Protein AF-A0A9P9Y175-F1 (afdb_monomer_lite)

Sequence (78 aa):
MYSIAGSSTVRVKEGFEDELHVHELSTGDFICIPAWTEHQVCNDSDQQDAVWLVVQHGSHPVGAELADWGGAVTTTHD

Foldseek 3Di:
DAWQAAKKKKWWDADLPGDIDIDIDHHGDDDDDDPPIDMDIDRPDPPDDTDDDDDDDDPDDWDFDAPDRSHDTPDTDD

Secondary structure (DSSP, 8-state):
-EEEES-EEEEEE-STTS--EEEEE-TT-B----TT-EEEEE---SSS--EEE----SSS--EEEESSTT--EEEEE-

Structure (mmCIF, N/CA/C/O backbone):
data_AF-A0A9P9Y175-F1
#
_entry.id   AF-A0A9P9Y175-F1
#
loop_
_atom_site.group_PDB
_atom_site.id
_atom_site.type_symbol
_atom_site.label_atom_id
_atom_site.label_alt_id
_atom_site.label_comp_id
_atom_site.label_asym_id
_atom_site.label_entity_id
_atom_site.label_seq_id
_atom_site.pdbx_PDB_ins_code
_atom_site.Cartn_x
_atom_site.Cartn_y
_atom_site.Cartn_z
_atom_site.occupancy
_atom_site.B_iso_or_equiv
_atom_site.auth_seq_id
_atom_site.auth_comp_id
_atom_site.auth_asym_id
_atom_site.auth_atom_id
_atom_site.pdbx_PDB_model_num
ATOM 1 N N . MET A 1 1 ? -2.734 -8.424 0.446 1.00 94.44 1 MET A N 1
ATOM 2 C CA . MET A 1 1 ? -2.632 -7.849 1.801 1.00 94.44 1 MET A CA 1
ATOM 3 C C . MET A 1 1 ? -3.997 -7.935 2.462 1.00 94.44 1 MET A C 1
ATOM 5 O O . MET A 1 1 ? -4.993 -7.750 1.774 1.00 94.44 1 MET A O 1
ATOM 9 N N . TYR A 1 2 ? -4.040 -8.249 3.755 1.00 97.00 2 TYR A N 1
ATOM 10 C CA . TYR A 1 2 ? -5.272 -8.312 4.544 1.00 97.00 2 TYR A CA 1
ATOM 11 C C . TYR A 1 2 ? -5.181 -7.364 5.743 1.00 97.00 2 TYR A C 1
ATOM 13 O O . TYR A 1 2 ? -4.163 -7.364 6.441 1.00 97.00 2 TYR A O 1
ATOM 21 N N . SER A 1 3 ? -6.223 -6.568 5.973 1.00 96.81 3 SER A N 1
ATOM 22 C CA . SER A 1 3 ? -6.292 -5.618 7.086 1.00 96.81 3 SER A CA 1
ATOM 23 C C . SER A 1 3 ? -6.762 -6.314 8.367 1.00 96.81 3 SER A C 1
ATOM 25 O O . SER A 1 3 ? -7.877 -6.835 8.431 1.00 96.81 3 SER A O 1
ATOM 27 N N . ILE A 1 4 ? -5.903 -6.349 9.388 1.00 97.62 4 ILE A N 1
ATOM 28 C CA . ILE A 1 4 ? -6.163 -7.025 10.669 1.00 97.62 4 ILE A CA 1
ATOM 29 C C . ILE A 1 4 ? -6.807 -6.073 11.678 1.00 97.62 4 ILE A C 1
ATOM 31 O O . ILE A 1 4 ? -7.689 -6.491 12.425 1.00 97.62 4 ILE A O 1
ATOM 35 N N . ALA A 1 5 ? -6.347 -4.823 11.733 1.00 96.00 5 ALA A N 1
ATOM 36 C CA . ALA A 1 5 ? -6.836 -3.820 12.671 1.00 96.00 5 ALA A CA 1
ATOM 37 C C . ALA A 1 5 ? -6.574 -2.403 12.152 1.00 96.00 5 ALA A C 1
ATOM 39 O O . ALA A 1 5 ? -5.647 -2.184 11.371 1.00 96.00 5 ALA A O 1
ATOM 40 N N . GLY A 1 6 ? -7.366 -1.448 12.639 1.00 93.88 6 GLY A N 1
ATOM 41 C CA . GLY A 1 6 ? -7.253 -0.040 12.275 1.00 93.88 6 GLY A CA 1
ATOM 42 C C . GLY A 1 6 ? -7.868 0.287 10.911 1.00 93.88 6 GLY A C 1
ATOM 43 O O . GLY A 1 6 ? -8.647 -0.493 10.350 1.00 93.88 6 GLY A O 1
ATOM 44 N N . SER A 1 7 ? -7.515 1.469 10.409 1.00 93.94 7 SER A N 1
ATOM 45 C CA . SER A 1 7 ? -7.925 2.001 9.108 1.00 93.94 7 SER A CA 1
ATOM 46 C C . SER A 1 7 ? -6.682 2.457 8.362 1.00 93.94 7 SER A C 1
ATOM 48 O O . SER A 1 7 ? -5.747 2.974 8.972 1.00 93.94 7 SER A O 1
ATOM 50 N N . SER A 1 8 ? -6.662 2.261 7.052 1.00 95.88 8 SER A N 1
ATOM 51 C CA . SER A 1 8 ? -5.508 2.613 6.232 1.00 95.88 8 SER A CA 1
ATOM 52 C C . SER A 1 8 ? -5.918 2.954 4.816 1.00 95.88 8 SER A C 1
ATOM 54 O O . SER A 1 8 ? -6.897 2.408 4.318 1.00 95.88 8 SER A O 1
ATOM 56 N N . THR A 1 9 ? -5.095 3.747 4.149 1.00 97.12 9 THR A N 1
ATOM 57 C CA . THR A 1 9 ? -5.254 4.063 2.733 1.00 97.12 9 THR A CA 1
ATOM 58 C C . THR A 1 9 ? -4.173 3.353 1.936 1.00 97.12 9 THR A C 1
ATOM 60 O O . THR A 1 9 ? -2.993 3.420 2.288 1.00 97.12 9 THR A O 1
ATOM 63 N N . VAL A 1 10 ? -4.548 2.699 0.839 1.00 96.88 10 VAL A N 1
ATOM 64 C CA . VAL A 1 10 ? -3.606 2.181 -0.156 1.00 96.88 10 VAL A CA 1
ATOM 65 C C . VAL A 1 10 ? -3.677 3.045 -1.399 1.00 96.88 10 VAL A C 1
ATOM 67 O O . VAL A 1 10 ? -4.731 3.183 -2.018 1.00 96.88 10 VAL A O 1
ATOM 70 N N . ARG A 1 11 ? -2.536 3.619 -1.767 1.00 96.50 11 ARG A N 1
ATOM 71 C CA . ARG A 1 11 ? -2.348 4.363 -3.009 1.00 96.50 11 ARG A CA 1
ATOM 72 C C . ARG A 1 11 ? -1.626 3.460 -3.997 1.00 96.50 11 ARG A C 1
ATOM 74 O O . ARG A 1 11 ? -0.643 2.829 -3.611 1.00 96.50 11 ARG A O 1
ATOM 81 N N . VAL A 1 12 ? -2.120 3.363 -5.226 1.00 95.81 12 VAL A N 1
ATOM 82 C CA . VAL A 1 12 ? -1.614 2.443 -6.253 1.00 95.81 12 VAL A CA 1
ATOM 83 C C . VAL A 1 12 ? -1.465 3.186 -7.571 1.00 95.81 12 VAL A C 1
ATOM 85 O O . VAL A 1 12 ? -2.373 3.913 -7.977 1.00 95.81 12 VAL A O 1
ATOM 88 N N . LYS A 1 13 ? -0.333 2.978 -8.242 1.00 94.31 13 LYS A N 1
ATOM 89 C CA . LYS A 1 13 ? -0.091 3.459 -9.600 1.00 94.31 13 LYS A CA 1
ATOM 90 C C . LYS A 1 13 ? 0.368 2.281 -10.459 1.00 94.31 13 LYS A C 1
ATOM 92 O O . LYS A 1 13 ? 1.466 1.759 -10.279 1.00 94.31 13 LYS A O 1
ATOM 97 N N . GLU A 1 14 ? -0.514 1.810 -11.337 1.00 85.19 14 GLU A N 1
ATOM 98 C CA . GLU A 1 14 ? -0.302 0.570 -12.102 1.00 85.19 14 GLU A CA 1
ATOM 99 C C . GLU A 1 14 ? 0.672 0.748 -13.277 1.00 85.19 14 GLU A C 1
ATOM 101 O O . GLU A 1 14 ? 1.358 -0.203 -13.658 1.00 85.19 14 GLU A O 1
ATOM 106 N N . GLY A 1 15 ? 0.808 1.974 -13.782 1.00 83.00 15 GLY A N 1
ATOM 107 C CA . GLY A 1 15 ? 1.703 2.337 -14.874 1.00 83.00 15 GLY A CA 1
ATOM 108 C C . GLY A 1 15 ? 2.250 3.756 -14.738 1.00 83.00 15 GLY A C 1
ATOM 109 O O . GLY A 1 15 ? 1.739 4.585 -13.991 1.00 83.00 15 GLY A O 1
ATOM 110 N N . PHE A 1 16 ? 3.321 4.063 -15.473 1.00 75.06 16 PHE A N 1
ATOM 111 C CA . PHE A 1 16 ? 4.050 5.329 -15.316 1.00 75.06 16 PHE A CA 1
ATOM 112 C C . PHE A 1 16 ? 3.201 6.575 -15.628 1.00 75.06 16 PHE A C 1
ATOM 114 O O . PHE A 1 16 ? 3.358 7.613 -14.981 1.00 75.06 16 PHE A O 1
ATOM 121 N N . GLU A 1 17 ? 2.290 6.460 -16.593 1.00 81.88 17 GLU A N 1
ATOM 122 C CA . GLU A 1 17 ? 1.385 7.535 -17.027 1.00 81.88 17 GLU A CA 1
ATOM 123 C C . GLU A 1 17 ? -0.009 7.443 -16.391 1.00 81.88 17 GLU A C 1
ATOM 125 O O . GLU A 1 17 ? -0.837 8.323 -16.618 1.00 81.88 17 GLU A O 1
ATOM 130 N N . ASP A 1 18 ? -0.264 6.408 -15.587 1.00 85.94 18 ASP A N 1
ATOM 131 C CA . ASP A 1 18 ? -1.583 6.174 -15.009 1.00 85.94 18 ASP A CA 1
ATOM 132 C C . ASP A 1 18 ? -1.874 7.127 -13.846 1.00 85.94 18 ASP A C 1
ATOM 134 O O . ASP A 1 18 ? -0.976 7.667 -13.189 1.00 85.94 18 ASP A O 1
ATOM 138 N N . GLU A 1 19 ? -3.162 7.327 -13.579 1.00 90.25 19 GLU A N 1
ATOM 139 C CA . GLU A 1 19 ? -3.610 8.092 -12.423 1.00 90.25 19 GLU A CA 1
ATOM 140 C C . GLU A 1 19 ? -3.344 7.331 -11.119 1.00 90.25 19 GLU A C 1
ATOM 142 O O . GLU A 1 19 ? -3.332 6.100 -11.062 1.00 90.25 19 GLU A O 1
ATOM 147 N N . LEU A 1 20 ? -3.135 8.087 -10.040 1.00 93.88 20 LEU A N 1
ATOM 148 C CA . LEU A 1 20 ? -2.991 7.512 -8.712 1.00 93.88 20 LEU A CA 1
ATOM 149 C C . LEU A 1 20 ? -4.366 7.089 -8.187 1.00 93.88 20 LEU A C 1
ATOM 151 O O . LEU A 1 20 ? -5.225 7.933 -7.921 1.00 93.88 20 LEU A O 1
ATOM 155 N N . HIS A 1 21 ? -4.556 5.791 -7.982 1.00 93.88 21 HIS A N 1
ATOM 156 C CA . HIS A 1 21 ? -5.768 5.250 -7.383 1.00 93.88 21 HIS A CA 1
ATOM 157 C C . HIS A 1 21 ? -5.633 5.169 -5.867 1.00 93.88 21 HIS A C 1
ATOM 159 O O . HIS A 1 21 ? -4.590 4.784 -5.341 1.00 93.88 21 HIS A O 1
ATOM 165 N N . VAL A 1 22 ? -6.698 5.543 -5.159 1.00 95.75 22 VAL A N 1
ATOM 166 C CA . VAL A 1 22 ? -6.742 5.586 -3.695 1.00 95.75 22 VAL A CA 1
ATOM 167 C C . VAL A 1 22 ? -7.847 4.656 -3.208 1.00 95.75 22 VAL A C 1
ATOM 169 O O . VAL A 1 22 ? -9.000 4.784 -3.623 1.00 95.75 22 VAL A O 1
ATOM 172 N N . HIS A 1 23 ? -7.489 3.725 -2.330 1.00 96.06 23 HIS A N 1
ATOM 173 C CA . HIS A 1 23 ? -8.386 2.728 -1.760 1.00 96.06 23 HIS A CA 1
ATOM 174 C C . HIS A 1 23 ? -8.358 2.800 -0.236 1.00 96.06 23 HIS A C 1
ATOM 176 O O . HIS A 1 23 ? -7.308 2.622 0.378 1.00 96.06 23 HIS A O 1
ATOM 182 N N . GLU A 1 24 ? -9.520 3.005 0.372 1.00 96.31 24 GLU A N 1
ATOM 183 C CA . GLU A 1 24 ? -9.691 2.892 1.819 1.00 96.31 24 GLU A CA 1
ATOM 184 C C . GLU A 1 24 ? -9.770 1.415 2.216 1.00 96.31 24 GLU A C 1
ATOM 186 O O . GLU A 1 24 ? -10.474 0.631 1.575 1.00 96.31 24 GLU A O 1
ATOM 191 N N . LEU A 1 25 ? -9.075 1.040 3.287 1.00 95.56 25 LEU A N 1
ATOM 192 C CA . LEU A 1 25 ? -9.126 -0.288 3.886 1.00 95.56 25 LEU A CA 1
ATOM 193 C C . LEU A 1 25 ? -9.547 -0.192 5.349 1.00 95.56 25 LEU A C 1
ATOM 195 O O . LEU A 1 25 ? -8.937 0.509 6.161 1.00 95.56 25 LEU A O 1
ATOM 199 N N . SER A 1 26 ? -10.555 -0.980 5.691 1.00 95.00 26 SER A N 1
ATOM 200 C CA . SER A 1 26 ? -11.012 -1.248 7.046 1.00 95.00 26 SER A CA 1
ATOM 201 C C . SER A 1 26 ? -10.632 -2.661 7.478 1.00 95.00 26 SER A C 1
ATOM 203 O O . SER A 1 26 ? -10.213 -3.502 6.683 1.00 95.00 26 SER A O 1
ATOM 205 N N . THR A 1 27 ? -10.760 -2.930 8.776 1.00 96.44 27 THR A N 1
ATOM 206 C CA . THR A 1 27 ? -10.534 -4.268 9.339 1.00 96.44 27 THR A CA 1
ATOM 207 C C . THR A 1 27 ? -11.378 -5.317 8.609 1.00 96.44 27 THR A C 1
ATOM 209 O O . THR A 1 27 ? -12.599 -5.188 8.538 1.00 96.44 27 THR A O 1
ATOM 212 N N . GLY A 1 28 ? -10.732 -6.370 8.107 1.00 97.31 28 GLY A N 1
ATOM 213 C CA . GLY A 1 28 ? -11.377 -7.429 7.329 1.00 97.31 28 GLY A CA 1
ATOM 214 C C . GLY A 1 28 ? -11.237 -7.296 5.813 1.00 97.31 28 GLY A C 1
ATOM 215 O O . GLY A 1 28 ? -11.502 -8.267 5.103 1.00 97.31 28 GLY A O 1
ATOM 216 N N . ASP A 1 29 ? -10.784 -6.147 5.308 1.00 97.50 29 ASP A N 1
ATOM 217 C CA . ASP A 1 29 ? -10.619 -5.949 3.871 1.00 97.50 29 ASP A CA 1
ATOM 218 C C . ASP A 1 29 ? -9.384 -6.666 3.320 1.00 97.50 29 ASP A C 1
ATOM 220 O O . ASP A 1 29 ? -8.355 -6.840 3.987 1.00 97.50 29 ASP A O 1
ATOM 224 N N . PHE A 1 30 ? -9.486 -7.056 2.051 1.00 96.06 30 PHE A N 1
ATOM 225 C CA . PHE A 1 30 ? -8.411 -7.673 1.290 1.00 96.06 30 PHE A CA 1
ATOM 226 C C . PHE A 1 30 ? -8.136 -6.880 0.014 1.00 96.06 30 PHE A C 1
ATOM 228 O O . PHE A 1 30 ? -9.053 -6.570 -0.742 1.00 96.06 30 PHE A O 1
ATOM 235 N N . ILE A 1 31 ? -6.854 -6.637 -0.261 1.00 94.38 31 ILE A N 1
ATOM 236 C CA . ILE A 1 31 ? -6.384 -6.054 -1.519 1.00 94.38 31 ILE A CA 1
ATOM 237 C C . ILE A 1 31 ? -5.288 -6.922 -2.138 1.00 94.38 31 ILE A C 1
ATOM 239 O O . ILE A 1 31 ? -4.413 -7.446 -1.440 1.00 94.38 31 ILE A O 1
ATOM 243 N N . CYS A 1 32 ? -5.315 -7.068 -3.460 1.00 93.00 32 CYS A N 1
ATOM 244 C CA . CYS A 1 32 ? -4.229 -7.663 -4.229 1.00 93.00 32 CYS A CA 1
ATOM 245 C C . CYS A 1 32 ? -3.495 -6.551 -4.974 1.00 93.00 32 CYS A C 1
ATOM 247 O O . CYS A 1 32 ? -4.127 -5.783 -5.690 1.00 93.00 32 CYS A O 1
ATOM 249 N N . ILE A 1 33 ? -2.179 -6.474 -4.786 1.00 91.81 33 ILE A N 1
ATOM 250 C CA . ILE A 1 33 ? -1.316 -5.553 -5.521 1.00 91.81 33 ILE A CA 1
ATOM 251 C C . ILE A 1 33 ? -0.523 -6.407 -6.515 1.00 91.81 33 ILE A C 1
ATOM 253 O O . ILE A 1 33 ? 0.147 -7.349 -6.070 1.00 91.81 33 ILE A O 1
ATOM 257 N N . PRO A 1 34 ? -0.633 -6.155 -7.831 1.00 89.56 34 PRO A N 1
ATOM 258 C CA . PRO A 1 34 ? 0.116 -6.908 -8.827 1.00 89.56 34 PRO A CA 1
ATOM 259 C C . PRO A 1 34 ? 1.635 -6.751 -8.667 1.00 89.56 34 PRO A C 1
ATOM 261 O O . PRO A 1 34 ? 2.141 -5.840 -8.009 1.00 89.56 34 PRO A O 1
ATOM 264 N N . ALA A 1 35 ? 2.383 -7.679 -9.263 1.00 88.56 35 ALA A N 1
ATOM 265 C CA . ALA A 1 35 ? 3.839 -7.616 -9.248 1.00 88.56 35 ALA A CA 1
ATOM 266 C C . ALA A 1 35 ? 4.335 -6.341 -9.947 1.00 88.56 35 ALA A C 1
ATOM 268 O O . ALA A 1 35 ? 3.811 -5.972 -10.995 1.00 88.56 35 ALA A O 1
ATOM 269 N N . TRP A 1 36 ? 5.377 -5.722 -9.383 1.00 88.31 36 TRP A N 1
ATOM 270 C CA . TRP A 1 36 ? 5.995 -4.486 -9.889 1.00 88.31 36 TRP A CA 1
ATOM 271 C C . TRP A 1 36 ? 5.073 -3.262 -9.945 1.00 88.31 36 TRP A C 1
ATOM 273 O O . TRP A 1 36 ? 5.414 -2.266 -10.575 1.00 88.31 36 TRP A O 1
ATOM 283 N N . THR A 1 37 ? 3.936 -3.304 -9.251 1.00 92.31 37 THR A N 1
ATOM 284 C CA . THR A 1 37 ? 3.058 -2.147 -9.099 1.00 92.31 37 THR A CA 1
ATOM 285 C C . THR A 1 37 ? 3.567 -1.230 -7.990 1.00 92.31 37 THR A C 1
ATOM 287 O O . THR A 1 37 ? 3.745 -1.663 -6.844 1.00 92.31 37 THR A O 1
ATOM 290 N N . GLU A 1 38 ? 3.767 0.049 -8.315 1.00 95.69 38 GLU A N 1
ATOM 291 C CA . GLU A 1 38 ? 4.074 1.070 -7.318 1.00 95.69 38 GLU A CA 1
ATOM 292 C C . GLU A 1 38 ? 2.881 1.214 -6.372 1.00 95.69 38 GLU A C 1
ATOM 294 O O . GLU A 1 38 ? 1.732 1.371 -6.798 1.00 95.69 38 GLU A O 1
ATOM 299 N N . HIS A 1 39 ? 3.144 1.158 -5.071 1.00 95.44 39 HIS A N 1
ATOM 300 C CA . HIS A 1 39 ? 2.103 1.306 -4.070 1.00 95.44 39 HIS A CA 1
ATOM 301 C C . HIS A 1 39 ? 2.651 1.893 -2.775 1.00 95.44 39 HIS A C 1
ATOM 303 O O . HIS A 1 39 ? 3.823 1.740 -2.434 1.00 95.44 39 HIS A O 1
ATOM 309 N N . GLN A 1 40 ? 1.761 2.527 -2.024 1.00 96.12 40 GLN A N 1
ATOM 310 C CA . GLN A 1 40 ? 2.030 3.038 -0.694 1.00 96.12 40 GLN A CA 1
ATOM 311 C C . GLN A 1 40 ? 0.852 2.681 0.203 1.00 96.12 40 GLN A C 1
ATOM 313 O O . GLN A 1 40 ? -0.299 2.915 -0.159 1.00 96.12 40 GLN A O 1
ATOM 318 N N . VAL A 1 41 ? 1.145 2.129 1.379 1.00 95.62 41 VAL A N 1
ATOM 319 C CA . VAL A 1 41 ? 0.142 1.865 2.413 1.00 95.62 41 VAL A CA 1
ATOM 320 C C . VAL A 1 41 ? 0.385 2.824 3.565 1.00 95.62 41 VAL A C 1
ATOM 322 O O . VAL A 1 41 ? 1.484 2.865 4.116 1.00 95.62 41 VAL A O 1
ATOM 325 N N . CYS A 1 42 ? -0.631 3.604 3.914 1.00 95.94 42 CYS A N 1
ATOM 326 C CA . CYS A 1 42 ? -0.546 4.618 4.954 1.00 95.94 42 CYS A CA 1
ATOM 327 C C . CYS A 1 42 ? -1.534 4.322 6.075 1.00 95.94 42 CYS A C 1
ATOM 329 O O . CYS A 1 42 ? -2.713 4.071 5.829 1.00 95.94 42 CYS A O 1
ATOM 331 N N . ASN A 1 43 ? -1.047 4.392 7.314 1.00 95.81 43 ASN A N 1
ATOM 332 C CA . ASN A 1 43 ? -1.913 4.623 8.459 1.00 95.81 43 ASN A CA 1
ATOM 333 C C . ASN A 1 43 ? -2.141 6.134 8.566 1.00 95.81 43 ASN A C 1
ATOM 335 O O . ASN A 1 43 ? -1.233 6.854 8.972 1.00 95.81 43 ASN A O 1
ATOM 339 N N . ASP A 1 44 ? -3.326 6.601 8.181 1.00 87.62 44 ASP A N 1
ATOM 340 C CA . ASP A 1 44 ? -3.682 8.024 8.241 1.00 87.62 44 ASP A CA 1
ATOM 341 C C . ASP A 1 44 ? -4.318 8.410 9.599 1.00 87.62 44 ASP A C 1
ATOM 343 O O . ASP A 1 44 ? -4.800 9.530 9.770 1.00 87.62 44 ASP A O 1
ATOM 347 N N . SER A 1 45 ? -4.355 7.491 10.576 1.00 88.75 45 SER A N 1
ATOM 348 C CA . SER A 1 45 ? -4.888 7.746 11.915 1.00 88.75 45 SER A CA 1
ATOM 349 C C . SER A 1 45 ? -3.790 8.034 12.938 1.00 88.75 45 SER A C 1
ATOM 351 O O . SER A 1 45 ? -2.884 7.231 13.134 1.00 88.75 45 SER A O 1
ATOM 353 N N . ASP A 1 46 ? -3.961 9.119 13.695 1.00 89.88 46 ASP A N 1
ATOM 354 C CA . ASP A 1 46 ? -3.108 9.450 14.848 1.00 89.88 46 ASP A CA 1
ATOM 355 C C . ASP A 1 46 ? -3.530 8.737 16.149 1.00 89.88 46 ASP A C 1
ATOM 357 O O . ASP A 1 46 ? -2.900 8.897 17.194 1.00 89.88 46 ASP A O 1
ATOM 361 N N . GLN A 1 47 ? -4.654 8.014 16.129 1.00 90.50 47 GLN A N 1
ATOM 362 C CA . GLN A 1 47 ? -5.313 7.495 17.337 1.00 90.50 47 GLN A CA 1
ATOM 363 C C . GLN A 1 47 ? -5.150 5.987 17.509 1.00 90.50 47 GLN A C 1
ATOM 365 O O . GLN A 1 47 ? -5.270 5.482 18.626 1.00 90.50 47 GLN A O 1
ATOM 370 N N . GLN A 1 48 ? -4.919 5.269 16.412 1.00 92.12 48 GLN A N 1
ATOM 371 C CA . GLN A 1 48 ? -4.858 3.816 16.395 1.00 92.12 48 GLN A CA 1
ATOM 372 C C . GLN A 1 48 ? -3.815 3.332 15.395 1.00 92.12 48 GLN A C 1
ATOM 374 O O . GLN A 1 48 ? -3.660 3.897 14.312 1.00 92.12 48 GLN A O 1
ATOM 379 N N . ASP A 1 49 ? -3.142 2.244 15.749 1.00 95.31 49 ASP A N 1
ATOM 380 C CA . ASP A 1 49 ? -2.233 1.566 14.838 1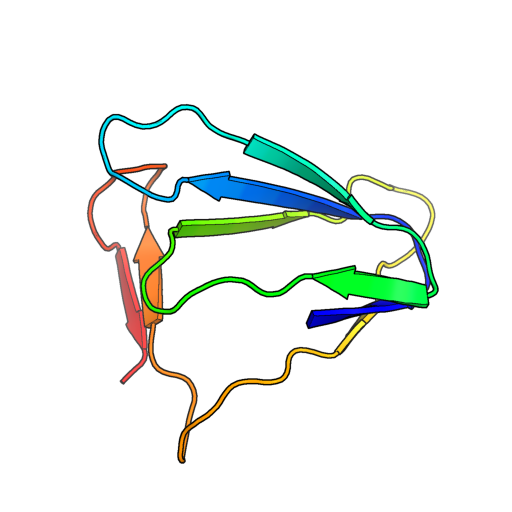.00 95.31 49 ASP A CA 1
ATOM 381 C C . ASP A 1 49 ? -3.023 0.765 13.799 1.00 95.31 49 ASP A C 1
ATOM 383 O O . ASP A 1 49 ? -3.995 0.072 14.119 1.00 95.31 49 ASP A O 1
ATOM 387 N N . ALA A 1 50 ? -2.573 0.831 12.549 1.00 95.88 50 ALA A N 1
ATOM 388 C CA . ALA A 1 50 ? -3.006 -0.083 11.507 1.00 95.88 50 ALA A CA 1
ATOM 389 C C . ALA A 1 50 ? -2.108 -1.327 11.502 1.00 95.88 50 ALA A C 1
ATOM 391 O O . ALA A 1 50 ? -0.879 -1.231 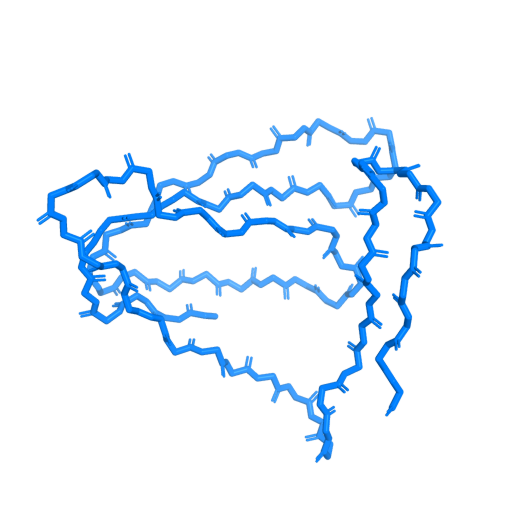11.546 1.00 95.88 50 ALA A O 1
ATOM 392 N N . VAL A 1 51 ? -2.724 -2.508 11.448 1.00 96.88 51 VAL A N 1
ATOM 393 C CA . VAL A 1 51 ? -2.016 -3.793 11.413 1.00 96.88 51 VAL A CA 1
ATOM 394 C C . VAL A 1 51 ? -2.420 -4.540 10.152 1.00 96.88 51 VAL A C 1
ATOM 396 O O . VAL A 1 51 ? -3.606 -4.782 9.919 1.00 96.88 51 VAL A O 1
ATOM 399 N N . TRP A 1 52 ? -1.432 -4.960 9.363 1.00 96.25 52 TRP A N 1
ATOM 400 C CA . TRP A 1 52 ? -1.654 -5.652 8.095 1.00 96.25 52 TRP A CA 1
ATOM 401 C C . TRP A 1 52 ? -0.917 -6.989 8.039 1.00 96.25 52 TRP A C 1
ATOM 403 O O . TRP A 1 52 ? 0.212 -7.118 8.512 1.00 96.25 52 TRP A O 1
ATOM 413 N N . LEU A 1 53 ? -1.533 -7.973 7.383 1.00 96.19 53 LEU A N 1
ATOM 414 C CA . LEU A 1 53 ? -0.848 -9.167 6.900 1.00 96.19 53 LEU A CA 1
ATOM 415 C C . LEU A 1 53 ? -0.424 -8.952 5.446 1.00 96.19 53 LEU A C 1
ATOM 417 O O . LEU A 1 53 ? -1.267 -8.860 4.542 1.00 96.19 53 LEU A O 1
ATOM 421 N N . VAL A 1 54 ? 0.885 -8.931 5.206 1.00 93.19 54 VAL A N 1
ATOM 422 C CA . VAL A 1 54 ? 1.453 -8.906 3.856 1.00 93.19 54 VAL A CA 1
ATOM 423 C C . VAL A 1 54 ? 1.833 -10.328 3.460 1.00 93.19 54 VAL A C 1
ATOM 425 O O . VAL A 1 54 ? 2.692 -10.948 4.078 1.00 93.19 54 VAL A O 1
ATOM 428 N N . VAL A 1 55 ? 1.169 -10.846 2.429 1.00 91.12 55 VAL A N 1
ATOM 429 C CA . VAL A 1 55 ? 1.478 -12.151 1.835 1.00 91.12 55 VAL A CA 1
ATOM 430 C C . VAL A 1 55 ? 2.070 -11.892 0.461 1.00 91.12 55 VAL A C 1
ATOM 432 O O . VAL A 1 55 ? 1.434 -11.234 -0.361 1.00 91.12 55 VAL A O 1
ATOM 435 N N . GLN A 1 56 ? 3.279 -12.395 0.232 1.00 87.56 56 GLN A N 1
ATOM 436 C CA . GLN A 1 56 ? 3.992 -12.285 -1.037 1.00 87.56 56 GLN A CA 1
ATOM 437 C C . GLN A 1 56 ? 4.376 -13.685 -1.519 1.00 87.56 56 GLN A C 1
ATOM 439 O O . GLN A 1 56 ? 4.629 -14.580 -0.713 1.00 87.56 56 GLN A O 1
ATOM 444 N N . HIS A 1 57 ? 4.392 -13.879 -2.835 1.00 81.38 57 HIS A N 1
ATOM 445 C CA . HIS A 1 57 ? 4.855 -15.117 -3.455 1.00 81.38 57 HIS A CA 1
ATOM 446 C C . HIS A 1 57 ? 6.358 -15.019 -3.745 1.00 81.38 57 HIS A C 1
ATOM 448 O O . HIS A 1 57 ? 6.800 -14.037 -4.330 1.00 81.38 57 HIS A O 1
ATOM 454 N N . GLY A 1 58 ? 7.128 -16.045 -3.376 1.00 82.50 58 GLY A N 1
ATOM 455 C CA . GLY A 1 58 ? 8.583 -16.089 -3.566 1.00 82.50 58 GLY A CA 1
ATOM 456 C C . GLY A 1 58 ? 9.303 -16.648 -2.338 1.00 82.50 58 GLY A C 1
ATOM 457 O O . GLY A 1 58 ? 8.688 -16.854 -1.294 1.00 82.50 58 GLY A O 1
ATOM 458 N N . SER A 1 59 ? 10.602 -16.929 -2.462 1.00 85.19 59 SER A N 1
ATOM 459 C CA . SER A 1 59 ? 11.447 -17.368 -1.337 1.00 85.19 59 SER A CA 1
ATOM 460 C C . SER A 1 59 ? 11.801 -16.236 -0.370 1.00 85.19 59 SER A C 1
ATOM 462 O O . SER A 1 59 ? 12.073 -16.498 0.798 1.00 85.19 59 SER A O 1
ATOM 464 N N . HIS A 1 60 ? 11.805 -14.997 -0.856 1.00 83.06 60 HIS A N 1
ATOM 465 C CA . HIS A 1 60 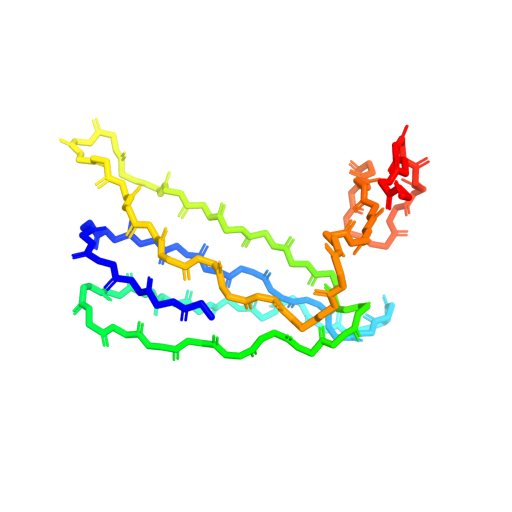? 12.019 -13.770 -0.095 1.00 83.06 60 HIS A CA 1
ATOM 466 C C . HIS A 1 60 ? 11.329 -12.599 -0.820 1.00 83.06 60 HIS A C 1
ATOM 468 O O . HIS A 1 60 ? 11.054 -12.713 -2.020 1.00 83.06 60 HIS A O 1
ATOM 474 N N . PRO A 1 61 ? 11.021 -11.497 -0.114 1.00 83.88 61 PRO A N 1
ATOM 475 C CA . PRO A 1 61 ? 10.551 -10.264 -0.739 1.00 83.88 61 PRO A CA 1
ATOM 476 C C . PRO A 1 61 ? 11.584 -9.728 -1.733 1.00 83.88 61 PRO A C 1
ATOM 478 O O . PRO A 1 61 ? 12.773 -9.713 -1.426 1.00 83.88 61 PRO A O 1
ATOM 481 N N . VAL A 1 62 ? 11.119 -9.274 -2.895 1.00 89.00 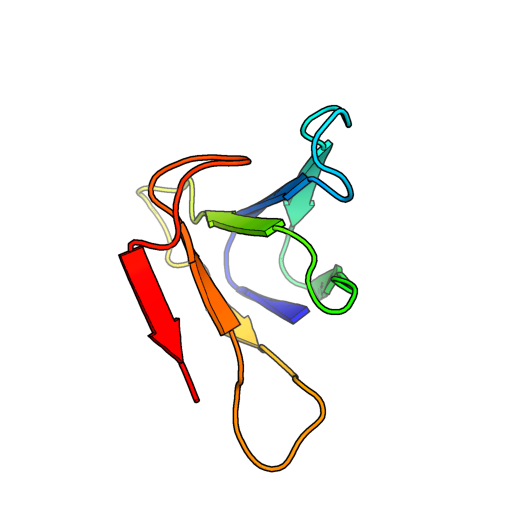62 VAL A N 1
ATOM 482 C CA . VAL A 1 62 ? 11.918 -8.529 -3.877 1.00 89.00 62 VAL A CA 1
ATOM 483 C C . VAL A 1 62 ? 11.161 -7.251 -4.202 1.00 89.00 62 VAL A C 1
ATOM 485 O O . VAL A 1 62 ? 9.946 -7.289 -4.412 1.00 89.00 62 VAL A O 1
ATOM 488 N N . GLY A 1 63 ? 11.854 -6.118 -4.225 1.00 91.56 63 GLY A N 1
ATOM 489 C CA . GLY A 1 63 ? 11.220 -4.826 -4.462 1.00 91.56 63 GLY A CA 1
ATOM 490 C C . GLY A 1 63 ? 12.199 -3.663 -4.493 1.00 91.56 63 GLY A C 1
ATOM 491 O O . GLY A 1 63 ? 13.411 -3.839 -4.418 1.00 91.56 63 GLY A O 1
ATOM 492 N N . ALA A 1 64 ? 11.662 -2.454 -4.608 1.00 94.00 64 ALA A N 1
ATOM 493 C CA . ALA A 1 64 ? 12.444 -1.228 -4.613 1.00 94.00 64 ALA A CA 1
ATOM 494 C C . ALA A 1 64 ? 11.701 -0.116 -3.871 1.00 94.00 64 ALA A C 1
ATOM 496 O O . ALA A 1 64 ? 10.475 -0.031 -3.925 1.00 94.00 64 ALA A O 1
ATOM 497 N N . GLU A 1 65 ? 12.461 0.742 -3.204 1.00 94.94 65 GLU A N 1
ATOM 498 C CA . GLU A 1 65 ? 11.981 2.020 -2.692 1.00 94.94 65 GLU A CA 1
ATOM 499 C C . GLU A 1 65 ? 12.217 3.099 -3.746 1.00 94.94 65 GLU A C 1
ATOM 501 O O . GLU A 1 65 ? 13.243 3.103 -4.435 1.00 94.94 65 GLU A O 1
ATOM 506 N N . LEU A 1 66 ? 11.256 4.010 -3.873 1.00 94.50 66 LEU A N 1
ATOM 507 C CA . LEU A 1 66 ? 11.272 5.086 -4.857 1.00 94.50 66 LEU A CA 1
ATOM 508 C C . LEU A 1 66 ? 11.348 6.445 -4.162 1.00 94.50 66 LEU A C 1
ATOM 510 O O . LEU A 1 66 ? 10.846 6.616 -3.051 1.00 94.50 66 LEU A O 1
ATOM 514 N N . ALA A 1 67 ? 11.955 7.422 -4.836 1.00 95.56 67 ALA A N 1
ATOM 515 C CA . ALA A 1 67 ? 12.008 8.800 -4.349 1.00 95.56 67 ALA A CA 1
ATOM 516 C C . ALA A 1 67 ? 10.632 9.497 -4.371 1.00 95.56 67 ALA A C 1
ATOM 518 O O . ALA A 1 67 ? 10.369 10.346 -3.523 1.00 95.56 67 ALA A O 1
ATOM 519 N N . ASP A 1 68 ? 9.791 9.155 -5.353 1.00 93.69 68 ASP A N 1
ATOM 520 C CA . ASP A 1 68 ? 8.403 9.603 -5.537 1.00 93.69 68 ASP A CA 1
ATOM 521 C C . ASP A 1 68 ? 7.705 8.646 -6.531 1.00 93.69 68 ASP A C 1
ATOM 523 O O . ASP A 1 68 ? 8.351 7.740 -7.067 1.00 93.69 68 ASP A O 1
ATOM 527 N N . TRP A 1 69 ? 6.419 8.847 -6.819 1.00 93.19 69 TRP A N 1
ATOM 528 C CA . TRP A 1 69 ? 5.673 8.120 -7.854 1.00 93.19 69 TRP A CA 1
ATOM 529 C C . TRP A 1 69 ? 6.303 8.299 -9.241 1.00 93.19 69 TRP A C 1
ATOM 531 O O . TRP A 1 69 ? 6.437 9.423 -9.731 1.00 93.19 69 TRP A O 1
ATOM 541 N N . GLY A 1 70 ? 6.676 7.203 -9.906 1.00 90.56 70 GLY A N 1
ATOM 542 C CA . GLY A 1 70 ? 7.483 7.237 -11.134 1.00 90.56 70 GLY A CA 1
ATOM 543 C C . GLY A 1 70 ? 8.886 7.840 -10.942 1.00 90.56 70 GLY A C 1
ATOM 544 O O . GLY A 1 70 ? 9.529 8.265 -11.904 1.00 90.56 70 GLY A O 1
ATOM 545 N N . GLY A 1 71 ? 9.353 7.943 -9.699 1.00 91.81 71 GLY A N 1
ATOM 546 C CA . GLY A 1 71 ? 10.655 8.486 -9.344 1.00 91.81 71 GLY A CA 1
ATOM 547 C C . GLY A 1 71 ? 11.792 7.482 -9.517 1.00 91.81 71 GLY A C 1
ATOM 548 O O . GLY A 1 71 ? 11.605 6.305 -9.818 1.00 91.81 71 GLY A O 1
ATOM 549 N N . ALA A 1 72 ? 13.018 7.956 -9.296 1.00 94.56 72 ALA A N 1
ATOM 550 C CA . ALA A 1 72 ? 14.186 7.085 -9.296 1.00 94.56 72 ALA A CA 1
ATOM 551 C C . ALA A 1 72 ? 14.152 6.099 -8.115 1.00 94.56 72 ALA A C 1
ATOM 553 O O . ALA A 1 72 ? 13.703 6.446 -7.019 1.00 94.56 72 ALA A O 1
ATOM 554 N N . VAL A 1 73 ? 14.701 4.902 -8.335 1.00 95.44 73 VAL A N 1
ATOM 555 C CA . VAL A 1 73 ? 14.948 3.921 -7.272 1.00 95.44 73 VAL A CA 1
ATOM 556 C C . VAL A 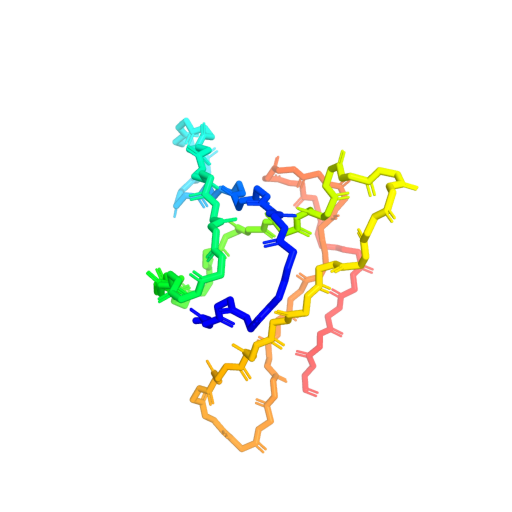1 73 ? 15.996 4.469 -6.307 1.00 95.44 73 VAL A C 1
ATOM 558 O O . VAL A 1 73 ? 17.088 4.861 -6.722 1.00 95.44 73 VAL A O 1
ATOM 561 N N . THR A 1 74 ? 15.669 4.482 -5.018 1.00 96.81 74 THR A N 1
ATOM 562 C CA . THR A 1 74 ? 16.566 4.912 -3.938 1.00 96.81 74 THR A CA 1
ATOM 563 C C . THR A 1 74 ? 17.205 3.729 -3.223 1.00 96.81 74 THR A C 1
ATOM 565 O O . THR A 1 74 ? 18.322 3.849 -2.726 1.00 96.81 74 THR A O 1
ATOM 568 N N . THR A 1 75 ? 16.519 2.587 -3.157 1.00 96.38 75 THR A N 1
ATOM 569 C CA . THR A 1 75 ? 17.002 1.351 -2.524 1.00 96.38 75 THR A CA 1
ATOM 570 C C . THR A 1 75 ? 16.386 0.140 -3.215 1.00 96.38 75 THR A C 1
ATOM 572 O O . THR A 1 75 ? 15.211 0.163 -3.573 1.00 96.38 75 THR A O 1
ATOM 575 N N . THR A 1 76 ? 17.173 -0.917 -3.409 1.00 93.31 76 THR A N 1
ATOM 576 C CA . THR A 1 76 ? 16.713 -2.210 -3.930 1.00 93.31 76 THR A CA 1
ATOM 577 C C . THR A 1 76 ? 16.709 -3.254 -2.821 1.00 93.31 76 THR A C 1
ATOM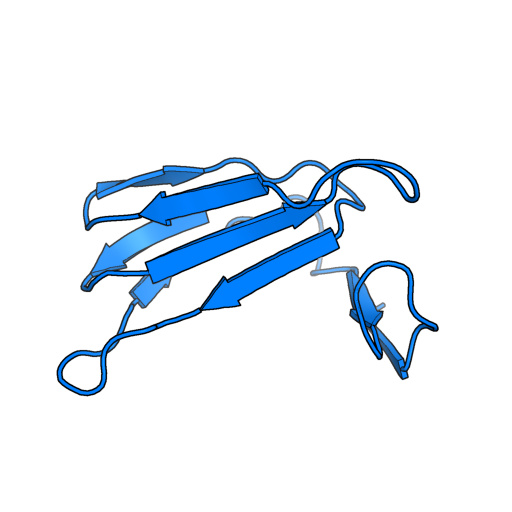 579 O O . THR A 1 76 ? 17.579 -3.255 -1.949 1.00 93.31 76 THR A O 1
ATOM 582 N N . HIS A 1 77 ? 15.729 -4.147 -2.877 1.00 85.19 77 HIS A N 1
ATOM 583 C CA . HIS A 1 77 ? 15.587 -5.305 -2.006 1.00 85.19 77 HIS A CA 1
ATOM 584 C C . HIS A 1 77 ? 15.681 -6.547 -2.892 1.00 85.19 77 HIS A C 1
ATOM 586 O O . HIS A 1 77 ? 14.751 -6.811 -3.656 1.00 85.19 77 HIS A O 1
ATOM 592 N N . ASP A 1 78 ? 16.809 -7.256 -2.802 1.00 82.62 78 ASP A N 1
ATOM 593 C CA . ASP A 1 78 ? 17.122 -8.475 -3.563 1.00 82.62 78 ASP A CA 1
ATOM 594 C C . ASP A 1 78 ? 17.187 -9.708 -2.657 1.00 82.62 78 ASP A C 1
ATOM 596 O O . ASP A 1 78 ? 17.651 -9.599 -1.496 1.00 82.62 78 ASP A O 1
#

pLDDT: mean 92.36, std 4.86, range [75.06, 97.62]

Organism: NCBI:txid2686198

InterPro domains:
  IPR011051 RmlC-like cupin domain superfamily [SSF51182] (2-71)
  IPR013096 Cupin 2, conserved barrel [PF07883] (21-55)
  IPR014710 RmlC-like jelly roll fold [G3DSA:2.60.120.10] (1-76)

Radius of gyration: 13.24 Å; chains: 1; bounding box: 28×27×34 Å